Protein AF-A0A383DW78-F1 (afdb_monomer_lite)

Structure (mmCIF, N/CA/C/O backbone):
data_AF-A0A383DW78-F1
#
_entry.id   AF-A0A383DW78-F1
#
loop_
_atom_site.group_PDB
_atom_site.id
_atom_site.type_symbol
_atom_site.label_atom_id
_atom_site.label_alt_id
_atom_site.label_comp_id
_atom_site.label_asym_id
_atom_site.label_entity_id
_atom_site.label_seq_id
_atom_site.pdbx_PDB_ins_code
_atom_site.Cartn_x
_atom_site.Cartn_y
_atom_site.Cartn_z
_atom_site.occupancy
_atom_site.B_iso_or_equiv
_atom_site.auth_seq_id
_atom_site.auth_comp_id
_atom_site.auth_asym_id
_atom_site.auth_atom_id
_atom_site.pdbx_PDB_model_num
ATOM 1 N N . THR A 1 1 ? -3.355 -13.515 -4.923 1.00 96.25 1 THR A N 1
ATOM 2 C CA . THR A 1 1 ? -3.797 -12.338 -4.160 1.00 96.25 1 THR A CA 1
ATOM 3 C C . THR A 1 1 ? -4.852 -12.804 -3.201 1.00 96.25 1 THR A C 1
ATOM 5 O O . THR A 1 1 ? -5.766 -13.484 -3.650 1.00 96.25 1 THR A O 1
ATOM 8 N N . SER A 1 2 ? -4.690 -12.489 -1.921 1.00 98.38 2 SER A N 1
ATOM 9 C CA . SER A 1 2 ? -5.640 -12.847 -0.867 1.00 98.38 2 SER A CA 1
ATOM 10 C C . SER A 1 2 ? -6.223 -11.567 -0.289 1.00 98.38 2 SER A C 1
ATOM 12 O O . SER A 1 2 ? -5.474 -10.632 -0.009 1.00 98.38 2 SER A O 1
ATOM 14 N N . ILE A 1 3 ? -7.545 -11.521 -0.163 1.00 98.62 3 ILE A N 1
ATOM 15 C CA . ILE A 1 3 ? -8.287 -10.352 0.304 1.00 98.62 3 ILE A CA 1
ATOM 16 C C . ILE A 1 3 ? -9.196 -10.821 1.433 1.00 98.62 3 ILE A C 1
ATOM 18 O O . ILE A 1 3 ? -9.928 -11.797 1.258 1.00 98.62 3 ILE A O 1
ATOM 22 N N . GLY A 1 4 ? -9.092 -10.148 2.571 1.00 98.56 4 GLY A N 1
ATOM 23 C CA . GLY A 1 4 ? -9.888 -10.375 3.762 1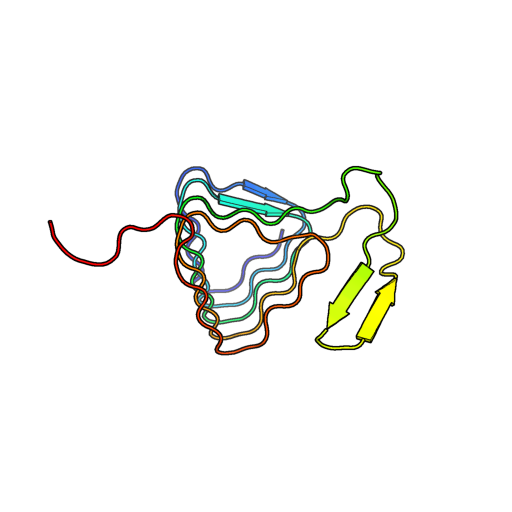.00 98.56 4 GLY A CA 1
ATOM 24 C C . GLY A 1 4 ? -11.354 -9.986 3.601 1.00 98.56 4 GLY A C 1
ATOM 25 O O . GLY A 1 4 ? -11.810 -9.513 2.554 1.00 98.56 4 GLY A O 1
ATOM 26 N N . SER A 1 5 ? -12.102 -10.202 4.671 1.00 98.69 5 SER A N 1
ATOM 27 C CA . SER A 1 5 ? -13.517 -9.863 4.760 1.00 98.69 5 SER A CA 1
ATOM 28 C C . SER A 1 5 ? -13.712 -8.350 4.779 1.00 98.69 5 SER A C 1
ATOM 30 O O . SER A 1 5 ? -12.898 -7.616 5.328 1.00 98.69 5 SER A O 1
ATOM 32 N N . ASN A 1 6 ? -14.825 -7.871 4.222 1.00 98.62 6 ASN A N 1
ATOM 33 C CA . ASN A 1 6 ? -15.222 -6.455 4.254 1.00 98.62 6 ASN A CA 1
ATOM 34 C C . ASN A 1 6 ? -14.222 -5.472 3.616 1.00 98.62 6 ASN A C 1
ATOM 36 O O . ASN A 1 6 ? -14.292 -4.272 3.871 1.00 98.62 6 ASN A O 1
ATOM 40 N N . CYS A 1 7 ? -13.316 -5.952 2.763 1.00 98.69 7 CYS A N 1
ATOM 41 C CA . CYS A 1 7 ? -12.421 -5.076 2.019 1.00 98.69 7 CYS A CA 1
ATOM 42 C C . CYS A 1 7 ? -13.127 -4.402 0.839 1.00 98.69 7 CYS A C 1
ATOM 44 O O . CYS A 1 7 ? -13.983 -4.996 0.178 1.00 98.69 7 CYS A O 1
ATOM 46 N N . SER A 1 8 ? -12.703 -3.183 0.512 1.00 98.69 8 SER A N 1
ATOM 47 C CA . SER A 1 8 ? -13.191 -2.438 -0.651 1.00 98.69 8 SER A CA 1
ATOM 48 C C . SER A 1 8 ? -12.059 -2.181 -1.636 1.00 98.69 8 SER A C 1
ATOM 50 O O . SER A 1 8 ? -11.055 -1.556 -1.297 1.00 98.69 8 SER A O 1
ATOM 52 N N . ILE A 1 9 ? -12.211 -2.657 -2.871 1.00 98.62 9 ILE A N 1
ATOM 53 C CA . ILE A 1 9 ? -11.231 -2.452 -3.940 1.00 98.62 9 ILE A CA 1
ATOM 54 C C . ILE A 1 9 ? -11.822 -1.491 -4.969 1.00 98.62 9 ILE A C 1
ATOM 56 O O . ILE A 1 9 ? -12.814 -1.794 -5.631 1.00 98.62 9 ILE A O 1
ATOM 60 N N . GLY A 1 10 ? -11.215 -0.313 -5.091 1.00 98.50 10 GLY A N 1
ATOM 61 C CA . GLY A 1 10 ? -11.679 0.741 -5.980 1.00 98.50 10 GLY A CA 1
ATOM 62 C C . GLY A 1 10 ? -11.515 0.420 -7.469 1.00 98.50 10 GLY A C 1
ATOM 63 O O . GLY A 1 10 ? -10.744 -0.444 -7.884 1.00 98.50 10 GLY A O 1
ATOM 64 N N . TYR A 1 11 ? -12.216 1.190 -8.302 1.00 98.50 11 TYR A N 1
ATOM 65 C CA . TYR A 1 11 ? -12.120 1.092 -9.760 1.00 98.50 11 TYR A CA 1
ATOM 66 C C . TYR A 1 11 ? -10.680 1.285 -10.265 1.00 98.50 11 TYR A C 1
ATOM 68 O O . TYR A 1 11 ? -9.990 2.225 -9.863 1.00 98.50 11 TYR A O 1
ATOM 76 N N . GLY A 1 12 ? -10.242 0.425 -11.187 1.00 98.19 12 GLY A N 1
ATOM 77 C CA . GLY A 1 12 ? -8.921 0.517 -11.811 1.00 98.19 12 GLY A CA 1
ATOM 78 C C . GLY A 1 12 ? -7.754 0.232 -10.863 1.00 98.19 12 GLY A C 1
ATOM 79 O O . GLY A 1 12 ? -6.646 0.684 -11.131 1.00 98.19 12 GLY A O 1
ATOM 80 N N . VAL A 1 13 ? -7.998 -0.464 -9.749 1.00 98.75 13 VAL A N 1
ATOM 81 C CA . VAL A 1 13 ? -6.933 -0.981 -8.885 1.00 98.75 13 VAL A CA 1
ATOM 82 C C . VAL A 1 13 ? -6.353 -2.260 -9.483 1.00 98.75 13 VAL A C 1
ATOM 84 O O . VAL A 1 13 ? -7.095 -3.171 -9.850 1.00 98.75 13 VAL A O 1
ATOM 87 N N . GLU A 1 14 ? -5.027 -2.356 -9.522 1.00 98.62 14 GLU A N 1
ATOM 88 C CA . GLU A 1 14 ? -4.314 -3.594 -9.838 1.00 98.62 14 GLU A CA 1
ATOM 89 C C . GLU A 1 14 ? -3.687 -4.182 -8.566 1.00 98.62 14 GLU A C 1
ATOM 91 O O . GLU A 1 14 ? -2.934 -3.514 -7.852 1.00 98.62 14 GLU A O 1
ATOM 96 N N . LEU A 1 15 ? -3.987 -5.457 -8.300 1.00 98.62 15 LEU A N 1
ATOM 97 C CA . LEU A 1 15 ? -3.453 -6.219 -7.172 1.00 98.62 15 LEU A CA 1
ATOM 98 C C . LEU A 1 15 ? -2.633 -7.407 -7.671 1.00 98.62 15 LEU A C 1
ATOM 100 O O . LEU A 1 15 ? -3.147 -8.263 -8.394 1.00 98.62 15 LEU A O 1
ATOM 104 N N . LYS A 1 16 ? -1.383 -7.532 -7.224 1.00 98.31 16 LYS A N 1
ATOM 105 C CA . LYS A 1 16 ? -0.488 -8.606 -7.673 1.00 98.31 16 LYS A CA 1
ATOM 106 C C . LYS A 1 16 ? 0.312 -9.183 -6.514 1.00 98.31 16 LYS A C 1
ATOM 108 O O . LYS A 1 16 ? 1.164 -8.512 -5.952 1.00 98.31 16 LYS A O 1
ATOM 113 N N . ASN A 1 17 ? 0.107 -10.462 -6.200 1.00 98.19 17 ASN A N 1
ATOM 114 C CA . ASN A 1 17 ? 0.856 -11.166 -5.146 1.00 98.19 17 ASN A CA 1
ATOM 115 C C . ASN A 1 17 ? 0.834 -10.442 -3.781 1.00 98.19 17 ASN A C 1
ATOM 117 O O . ASN A 1 17 ? 1.864 -10.289 -3.136 1.00 98.19 17 ASN A O 1
ATOM 121 N N . CYS A 1 18 ? -0.328 -9.945 -3.363 1.00 98.00 18 CYS A N 1
ATOM 122 C CA . CYS A 1 18 ? -0.482 -9.277 -2.074 1.00 98.00 18 CYS A CA 1
ATOM 123 C C . CYS A 1 18 ? -1.462 -10.011 -1.155 1.00 98.00 18 CYS A C 1
ATOM 125 O O . CYS A 1 18 ? -2.306 -10.791 -1.619 1.00 98.00 18 CYS A O 1
ATOM 127 N N . VAL A 1 19 ? -1.325 -9.729 0.139 1.00 98.75 19 VAL A N 1
ATOM 128 C CA . VAL A 1 19 ? -2.263 -10.097 1.202 1.00 98.75 19 VAL A CA 1
ATOM 129 C C . VAL A 1 19 ? -2.853 -8.807 1.750 1.00 98.75 19 VAL A C 1
ATOM 131 O O . VAL A 1 19 ? -2.104 -7.906 2.117 1.00 98.75 19 VAL A O 1
ATOM 134 N N . ILE A 1 20 ? -4.176 -8.709 1.763 1.00 98.75 20 ILE A N 1
ATOM 135 C CA . ILE A 1 20 ? -4.919 -7.586 2.334 1.00 98.75 20 ILE A CA 1
ATOM 136 C C . ILE A 1 20 ? -5.805 -8.171 3.426 1.00 98.75 20 ILE A C 1
ATOM 138 O O . ILE A 1 20 ? -6.632 -9.023 3.105 1.00 98.75 20 ILE A O 1
ATOM 142 N N . LEU A 1 21 ? -5.595 -7.774 4.680 1.00 98.81 21 LEU A N 1
ATOM 143 C CA . LEU A 1 21 ? -6.407 -8.225 5.812 1.00 98.81 21 LEU A CA 1
ATOM 144 C C . LEU A 1 21 ? -7.733 -7.455 5.883 1.00 98.81 21 LEU A C 1
ATOM 146 O O . LEU A 1 21 ? -8.006 -6.593 5.047 1.00 98.81 21 LEU A O 1
ATOM 150 N N . ASP A 1 22 ? -8.572 -7.832 6.840 1.00 98.88 22 ASP A N 1
ATOM 151 C CA . ASP A 1 22 ? -9.982 -7.464 6.904 1.00 98.88 22 ASP A CA 1
ATOM 152 C C . ASP A 1 22 ? -10.228 -5.949 7.012 1.00 98.88 22 ASP A C 1
ATOM 154 O O . ASP A 1 22 ? -9.433 -5.185 7.562 1.00 98.88 22 ASP A O 1
ATOM 158 N N . SER A 1 23 ? -11.387 -5.524 6.505 1.00 98.81 23 SER A N 1
ATOM 159 C CA . SER A 1 23 ? -11.917 -4.157 6.622 1.00 98.81 23 SER A CA 1
ATOM 160 C C . SER A 1 23 ? -11.014 -3.064 6.032 1.00 98.81 23 SER A C 1
ATOM 162 O O . SER A 1 23 ? -11.136 -1.892 6.383 1.00 98.81 23 SER A O 1
ATOM 164 N N . SER A 1 24 ? -10.126 -3.433 5.106 1.00 98.81 24 SER A N 1
ATOM 165 C CA . SER A 1 24 ? -9.205 -2.510 4.441 1.00 98.81 24 SER A CA 1
ATOM 166 C C . SER A 1 24 ? -9.731 -2.037 3.088 1.00 98.81 24 SER A C 1
ATOM 168 O O . SER A 1 24 ? -10.342 -2.786 2.321 1.00 98.81 24 SER A O 1
ATOM 170 N N . GLN A 1 25 ? -9.459 -0.781 2.746 1.00 98.75 25 GLN A N 1
ATOM 171 C CA . GLN A 1 25 ? -9.884 -0.169 1.494 1.00 98.75 25 GLN A CA 1
ATOM 172 C C . GLN A 1 25 ? -8.700 0.296 0.651 1.00 98.75 25 GLN A C 1
ATOM 174 O O . GLN A 1 25 ? -7.785 0.962 1.129 1.00 98.75 25 GLN A O 1
ATOM 179 N N . ILE A 1 26 ? -8.737 -0.049 -0.636 1.00 98.75 26 ILE A N 1
ATOM 180 C CA . ILE A 1 26 ? -7.764 0.390 -1.631 1.00 98.75 26 ILE A CA 1
ATOM 181 C C . ILE A 1 26 ? -8.458 1.330 -2.608 1.00 98.75 26 ILE A C 1
ATOM 183 O O . ILE A 1 26 ? -9.290 0.921 -3.420 1.00 98.75 26 ILE A O 1
ATOM 187 N N . GLY A 1 27 ? -8.105 2.607 -2.535 1.00 98.44 27 GLY A N 1
ATOM 188 C CA . GLY A 1 27 ? -8.661 3.665 -3.359 1.00 98.44 27 GLY A CA 1
ATOM 189 C C . GLY A 1 27 ? -8.398 3.436 -4.843 1.00 98.44 27 GLY A C 1
ATOM 190 O O . GLY A 1 27 ? -7.391 2.853 -5.238 1.00 98.44 27 GLY A O 1
ATOM 191 N N . ARG A 1 28 ? -9.316 3.927 -5.680 1.00 98.44 28 ARG A N 1
ATOM 192 C CA . ARG A 1 28 ? -9.277 3.801 -7.147 1.00 98.44 28 ARG A CA 1
ATOM 193 C C . ARG A 1 28 ? -7.919 4.166 -7.759 1.00 98.44 28 ARG A C 1
ATOM 195 O O . ARG A 1 28 ? -7.219 5.033 -7.239 1.00 98.44 28 ARG A O 1
ATOM 202 N N . LEU A 1 29 ? -7.622 3.587 -8.923 1.00 98.19 29 LEU A N 1
ATOM 203 C CA . LEU A 1 29 ? -6.414 3.862 -9.718 1.00 98.19 29 LEU A CA 1
ATOM 204 C C . LEU A 1 29 ? -5.099 3.583 -8.968 1.00 98.19 29 LEU A C 1
ATOM 206 O O . LEU A 1 29 ? -4.102 4.264 -9.198 1.00 98.19 29 LEU A O 1
ATOM 210 N N . SER A 1 30 ? -5.105 2.609 -8.058 1.00 98.56 30 SER A N 1
ATOM 211 C CA . SER A 1 30 ? -3.938 2.249 -7.249 1.00 98.56 30 SER A CA 1
ATOM 212 C C . SER A 1 30 ? -3.273 0.961 -7.734 1.00 98.56 30 SER A C 1
ATOM 214 O O . SER A 1 30 ? -3.907 0.112 -8.358 1.00 98.56 30 SER A O 1
ATOM 216 N N . PHE A 1 31 ? -1.997 0.782 -7.399 1.00 98.56 31 PHE A N 1
ATOM 217 C CA . PHE A 1 31 ? -1.270 -0.471 -7.613 1.00 98.56 31 PHE A CA 1
ATOM 218 C C . PHE A 1 31 ? -0.739 -1.007 -6.284 1.00 98.56 31 PHE A C 1
ATOM 220 O O . PHE A 1 31 ? 0.032 -0.324 -5.607 1.00 98.56 31 PHE A O 1
ATOM 227 N N . VAL A 1 32 ? -1.101 -2.244 -5.935 1.00 98.62 32 VAL A N 1
ATOM 228 C CA . VAL A 1 32 ? -0.578 -2.942 -4.751 1.00 98.62 32 VAL A CA 1
ATOM 229 C C . VAL A 1 32 ? 0.032 -4.277 -5.172 1.00 98.62 32 VAL A C 1
ATOM 231 O O . VAL A 1 32 ? -0.654 -5.205 -5.603 1.00 98.62 32 VAL A O 1
ATOM 234 N N . GLY A 1 33 ? 1.353 -4.375 -5.060 1.00 98.38 33 GLY A N 1
ATOM 235 C CA . GLY A 1 33 ? 2.149 -5.473 -5.591 1.00 98.38 33 GLY A CA 1
ATOM 236 C C . GLY A 1 33 ? 3.123 -6.028 -4.560 1.00 98.38 33 GLY A C 1
ATOM 237 O O . GLY A 1 33 ? 3.837 -5.256 -3.930 1.00 98.38 33 GLY A O 1
ATOM 238 N N . ASP A 1 34 ? 3.184 -7.353 -4.409 1.00 98.50 34 ASP A N 1
ATOM 239 C CA . ASP A 1 34 ? 4.142 -8.059 -3.542 1.00 98.50 34 ASP A CA 1
ATOM 240 C C . ASP A 1 34 ? 4.159 -7.503 -2.099 1.00 98.50 34 ASP A C 1
ATOM 242 O O . ASP A 1 34 ? 5.218 -7.365 -1.494 1.00 98.50 34 ASP A O 1
ATOM 246 N N . SER A 1 35 ? 2.986 -7.116 -1.584 1.00 98.69 35 SER A N 1
ATOM 247 C CA . SER A 1 35 ? 2.809 -6.333 -0.351 1.00 98.69 35 SER A CA 1
ATOM 248 C C . SER A 1 35 ? 1.881 -7.023 0.651 1.00 98.69 35 SER A C 1
ATOM 250 O O . SER A 1 35 ? 1.050 -7.851 0.271 1.00 98.69 35 SER A O 1
ATOM 252 N N . VAL A 1 36 ? 1.986 -6.627 1.918 1.00 98.62 36 VAL A N 1
ATOM 253 C CA . VAL A 1 36 ? 1.053 -6.994 2.990 1.00 98.62 36 VAL A CA 1
ATOM 254 C C . VAL A 1 36 ? 0.376 -5.726 3.495 1.00 98.62 36 VAL A C 1
ATOM 256 O O . VAL A 1 36 ? 1.060 -4.773 3.865 1.00 98.62 36 VAL A O 1
ATOM 259 N N . ILE A 1 37 ? -0.952 -5.719 3.487 1.00 98.69 37 ILE A N 1
ATOM 260 C CA . ILE A 1 37 ? -1.795 -4.644 4.005 1.00 98.69 37 ILE A CA 1
ATOM 261 C C . ILE A 1 37 ? -2.545 -5.186 5.221 1.00 98.69 37 ILE A C 1
ATOM 263 O O . ILE A 1 37 ? -3.209 -6.215 5.098 1.00 98.69 37 ILE A O 1
ATOM 267 N N . GLY A 1 38 ? -2.395 -4.515 6.361 1.00 98.75 38 GLY A N 1
ATOM 268 C CA . GLY A 1 38 ? -3.013 -4.856 7.639 1.00 98.75 38 GLY A CA 1
ATOM 269 C C . GLY A 1 38 ? -4.532 -4.701 7.661 1.00 98.75 38 GLY A C 1
ATOM 270 O O . GLY A 1 38 ? -5.166 -4.509 6.619 1.00 98.75 38 GLY A O 1
ATOM 271 N N . GLU A 1 39 ? -5.107 -4.813 8.852 1.00 98.81 39 GLU A N 1
ATOM 272 C CA . GLU A 1 39 ? -6.537 -4.618 9.110 1.00 98.81 39 GLU A CA 1
ATOM 273 C C . GLU A 1 39 ? -6.884 -3.128 9.213 1.00 98.81 39 GLU A C 1
ATOM 275 O O . GLU A 1 39 ? -6.061 -2.314 9.636 1.00 98.81 39 GLU A O 1
ATOM 280 N N . ASN A 1 40 ? -8.111 -2.759 8.835 1.00 98.81 40 ASN A N 1
ATOM 281 C CA . ASN A 1 40 ? -8.624 -1.381 8.916 1.00 98.81 40 ASN A CA 1
ATOM 282 C C . ASN A 1 40 ? -7.727 -0.329 8.229 1.00 98.81 40 ASN A C 1
ATOM 284 O O . ASN A 1 40 ? -7.637 0.820 8.671 1.00 98.81 40 ASN A O 1
ATOM 288 N N . VAL A 1 41 ? -7.034 -0.702 7.153 1.00 98.88 41 VAL A N 1
ATOM 289 C CA . VAL A 1 41 ? -6.167 0.216 6.411 1.00 98.88 41 VAL A CA 1
ATOM 290 C C . VAL A 1 41 ? -6.980 0.990 5.383 1.00 98.88 41 VAL A C 1
ATOM 292 O O . VAL A 1 41 ? -7.685 0.410 4.559 1.00 98.88 41 VAL A O 1
ATOM 295 N N . ASP A 1 42 ? -6.805 2.307 5.362 1.00 98.75 42 ASP A N 1
ATOM 296 C CA . ASP A 1 42 ? -7.345 3.186 4.329 1.00 98.75 42 ASP A CA 1
ATOM 297 C C . ASP A 1 42 ? -6.232 3.655 3.393 1.00 98.75 42 ASP A 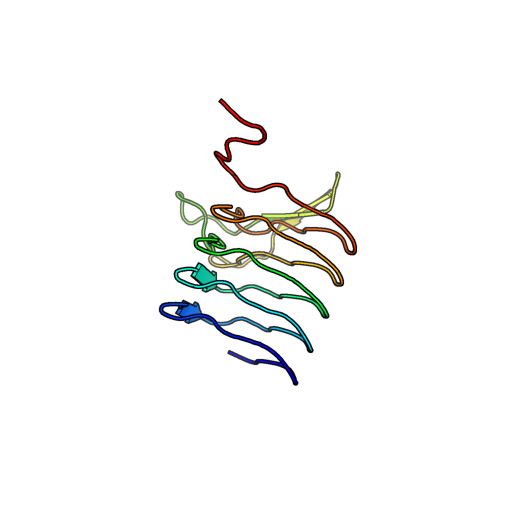C 1
ATOM 299 O O . ASP A 1 42 ? -5.391 4.472 3.767 1.00 98.75 42 ASP A O 1
ATOM 303 N N . VAL A 1 43 ? -6.217 3.147 2.162 1.00 98.50 43 VAL A N 1
ATOM 304 C CA . VAL A 1 43 ? -5.334 3.636 1.104 1.00 98.50 43 VAL A CA 1
ATOM 305 C C . VAL A 1 43 ? -6.126 4.546 0.170 1.00 98.50 43 VAL A C 1
ATOM 307 O O . VAL A 1 43 ? -7.010 4.100 -0.554 1.00 98.50 43 VAL A O 1
ATOM 310 N N . GLY A 1 44 ? -5.761 5.822 0.115 1.00 97.94 44 GLY A N 1
ATOM 311 C CA . GLY A 1 44 ? -6.359 6.813 -0.770 1.00 97.94 44 GLY A CA 1
ATOM 312 C C . GLY A 1 44 ? -6.151 6.506 -2.257 1.00 97.94 44 GLY A C 1
ATOM 313 O O . GLY A 1 44 ? -5.348 5.663 -2.651 1.00 97.94 44 GLY A O 1
ATOM 314 N N . ALA A 1 45 ? -6.876 7.221 -3.117 1.00 97.25 45 ALA A N 1
ATOM 315 C CA . ALA A 1 45 ? -6.809 7.021 -4.565 1.00 97.25 45 ALA A CA 1
ATOM 316 C C . ALA A 1 45 ? -5.417 7.321 -5.152 1.00 97.25 45 ALA A C 1
ATOM 318 O O . ALA A 1 45 ? -4.722 8.232 -4.699 1.00 97.25 45 ALA A O 1
ATOM 319 N N . GLY A 1 46 ? -5.047 6.605 -6.214 1.00 97.44 46 GLY A N 1
ATOM 320 C CA . GLY A 1 46 ? -3.802 6.844 -6.944 1.00 97.44 46 GLY A CA 1
ATOM 321 C C . GLY A 1 46 ? -2.539 6.477 -6.164 1.00 97.44 46 GLY A C 1
ATOM 322 O O . GLY A 1 46 ? -1.481 7.039 -6.438 1.00 97.44 46 GLY A O 1
ATOM 323 N N . CYS A 1 47 ? -2.637 5.593 -5.170 1.00 98.06 47 CYS A N 1
ATOM 324 C CA . CYS A 1 47 ? -1.479 5.151 -4.401 1.00 98.06 47 CYS A CA 1
ATOM 325 C C . CYS A 1 47 ? -0.784 3.962 -5.069 1.00 98.06 47 CYS A C 1
ATOM 327 O O . CYS A 1 47 ? -1.415 3.124 -5.712 1.00 98.06 47 CYS A O 1
ATOM 329 N N . MET A 1 48 ? 0.532 3.851 -4.901 1.00 97.81 48 MET A N 1
ATOM 330 C CA . MET A 1 48 ? 1.314 2.776 -5.513 1.00 97.81 48 MET A CA 1
ATOM 331 C C . MET A 1 48 ? 2.315 2.186 -4.525 1.00 97.81 48 MET A C 1
ATOM 333 O O . MET A 1 48 ? 3.095 2.919 -3.920 1.00 97.81 48 MET A O 1
ATOM 337 N N . THR A 1 49 ? 2.375 0.860 -4.420 1.00 98.00 49 THR A N 1
ATOM 338 C CA . THR A 1 49 ? 3.524 0.167 -3.825 1.00 98.00 49 THR A CA 1
ATOM 339 C C . THR A 1 49 ? 4.515 -0.190 -4.927 1.00 98.00 49 THR A C 1
ATOM 341 O O . THR A 1 49 ? 4.215 -1.001 -5.805 1.00 98.00 49 THR A O 1
ATOM 344 N N . VAL A 1 50 ? 5.718 0.369 -4.889 1.00 97.44 50 VAL A N 1
ATOM 345 C CA . VAL A 1 50 ? 6.800 -0.062 -5.774 1.00 97.44 50 VAL A CA 1
ATOM 346 C C . VAL A 1 50 ? 7.335 -1.387 -5.244 1.00 97.44 50 VAL A C 1
ATOM 348 O O . VAL A 1 50 ? 7.714 -1.491 -4.084 1.00 97.44 50 VAL A O 1
ATOM 351 N N . ASN A 1 51 ? 7.379 -2.410 -6.095 1.00 97.12 51 ASN A N 1
ATOM 352 C CA . ASN A 1 51 ? 7.751 -3.769 -5.699 1.00 97.12 51 ASN A CA 1
ATOM 353 C C . ASN A 1 51 ? 9.141 -4.200 -6.167 1.00 97.12 51 ASN A C 1
ATOM 355 O O . ASN A 1 51 ? 9.451 -5.382 -6.101 1.00 97.12 51 ASN A O 1
ATOM 359 N N . ARG A 1 52 ? 9.968 -3.298 -6.699 1.00 96.94 52 ARG A N 1
ATOM 360 C CA . ARG A 1 52 ? 11.342 -3.601 -7.124 1.00 96.94 52 ARG A CA 1
ATOM 361 C C . ARG A 1 52 ? 12.224 -2.366 -7.051 1.00 96.94 52 ARG A C 1
ATOM 363 O O . ARG A 1 52 ? 11.754 -1.256 -7.285 1.00 96.94 52 ARG A O 1
ATOM 370 N N . ASN A 1 53 ? 13.513 -2.576 -6.822 1.00 95.31 53 ASN A N 1
ATOM 371 C CA . ASN A 1 53 ? 14.510 -1.525 -6.996 1.00 95.31 53 ASN A CA 1
ATOM 372 C C . ASN A 1 53 ? 14.752 -1.247 -8.488 1.00 95.31 53 ASN A C 1
ATOM 374 O O . ASN A 1 53 ? 14.626 -2.147 -9.322 1.00 95.31 53 ASN A O 1
ATOM 378 N N . VAL A 1 54 ? 15.152 -0.016 -8.819 1.00 95.56 54 VAL A N 1
ATOM 379 C CA . VAL A 1 54 ? 15.511 0.386 -10.196 1.00 95.56 54 VAL A CA 1
ATOM 380 C C . VAL A 1 54 ? 16.684 -0.441 -10.734 1.00 95.56 54 VAL A C 1
ATOM 382 O O . VAL A 1 54 ? 16.700 -0.805 -11.906 1.00 95.56 54 VAL A O 1
ATOM 385 N N . ASP A 1 55 ? 17.637 -0.788 -9.869 1.00 96.12 55 ASP A N 1
ATOM 386 C CA . ASP A 1 55 ? 18.830 -1.568 -10.211 1.00 96.12 55 ASP A CA 1
ATOM 387 C C . ASP A 1 55 ? 18.615 -3.093 -10.169 1.00 96.12 55 ASP A C 1
ATOM 389 O O . ASP A 1 55 ? 19.566 -3.854 -10.339 1.00 96.12 55 ASP A O 1
ATOM 393 N N . TRP A 1 56 ? 17.379 -3.551 -9.927 1.00 95.69 56 TRP A N 1
ATOM 394 C CA . TRP A 1 56 ? 17.007 -4.967 -9.815 1.00 95.69 56 TRP A CA 1
ATOM 395 C C . TRP A 1 56 ? 17.766 -5.770 -8.744 1.00 95.69 56 TRP A C 1
ATOM 397 O O . TRP A 1 56 ? 17.704 -7.009 -8.741 1.00 95.69 56 TRP A O 1
ATOM 407 N N . LYS A 1 57 ? 18.448 -5.103 -7.803 1.00 96.12 57 LYS A N 1
ATOM 408 C CA . LYS A 1 57 ? 19.032 -5.770 -6.636 1.00 96.12 57 LYS A CA 1
ATOM 409 C C . LYS A 1 57 ? 17.948 -6.211 -5.660 1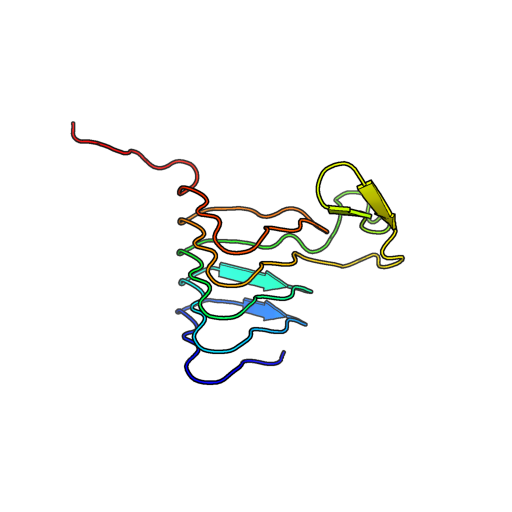.00 96.12 57 LYS A C 1
ATOM 411 O O . LYS A 1 57 ? 16.825 -5.703 -5.668 1.00 96.12 57 LYS A O 1
ATOM 416 N N . LYS A 1 58 ? 18.321 -7.156 -4.794 1.00 97.38 58 LYS A N 1
ATOM 417 C CA . LYS A 1 58 ? 17.474 -7.655 -3.708 1.00 97.38 58 LYS A CA 1
ATOM 418 C C . LYS A 1 58 ? 16.934 -6.493 -2.867 1.00 97.38 58 LYS A C 1
ATOM 420 O O . LYS A 1 58 ? 17.679 -5.578 -2.516 1.00 97.38 58 LYS A O 1
ATOM 425 N N . VAL A 1 59 ? 15.640 -6.531 -2.569 1.00 96.81 59 VAL A N 1
ATOM 426 C CA . VAL A 1 59 ? 14.962 -5.519 -1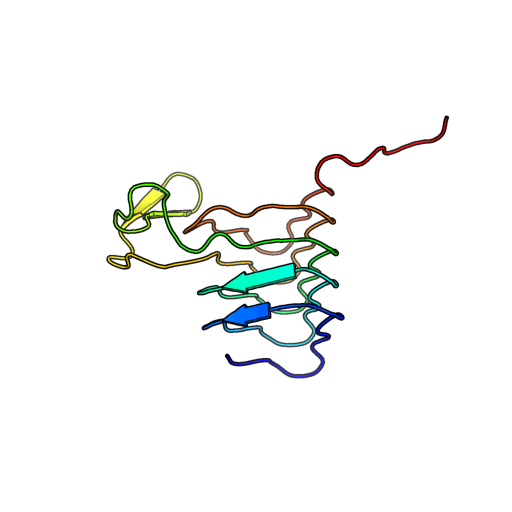.760 1.00 96.81 59 VAL A CA 1
ATOM 427 C C . VAL A 1 59 ? 15.406 -5.658 -0.306 1.00 96.81 59 VAL A C 1
ATOM 429 O O . VAL A 1 59 ? 15.486 -6.764 0.232 1.00 96.81 59 VAL A O 1
ATOM 432 N N . GLN A 1 60 ? 15.698 -4.525 0.322 1.00 95.19 60 GLN A N 1
ATOM 433 C CA . GLN A 1 60 ? 16.024 -4.430 1.741 1.00 95.19 60 GLN A CA 1
ATOM 434 C C . GLN A 1 60 ? 14.764 -4.000 2.488 1.00 95.19 60 GLN A C 1
ATOM 436 O O . GLN A 1 60 ? 14.136 -3.017 2.096 1.00 95.19 60 GLN A O 1
ATOM 441 N N . VAL A 1 61 ? 14.404 -4.703 3.555 1.00 94.44 61 VAL A N 1
ATOM 442 C CA . VAL A 1 61 ? 13.304 -4.297 4.432 1.00 94.44 61 VAL A CA 1
ATOM 443 C C . VAL A 1 61 ? 13.843 -3.310 5.454 1.00 94.44 61 VAL A C 1
ATOM 445 O O . VAL A 1 61 ? 14.860 -3.575 6.095 1.00 94.44 61 VAL A O 1
ATOM 448 N N . LYS A 1 62 ? 13.173 -2.164 5.596 1.00 80.19 62 LYS A N 1
ATOM 449 C CA . LYS A 1 62 ? 13.543 -1.116 6.553 1.00 80.19 62 LYS A CA 1
ATOM 450 C C . LYS A 1 62 ? 12.508 -1.049 7.666 1.00 80.19 62 LYS A C 1
ATOM 452 O O . LYS A 1 62 ? 11.366 -0.679 7.412 1.00 80.19 62 LYS A O 1
ATOM 457 N N . ASN A 1 63 ? 12.923 -1.341 8.896 1.00 75.25 63 ASN A N 1
ATOM 458 C CA . ASN A 1 63 ? 12.109 -1.148 10.093 1.00 75.25 63 ASN A CA 1
ATOM 459 C C . ASN A 1 63 ? 12.832 -0.187 11.050 1.00 75.25 63 ASN A C 1
ATOM 461 O O . ASN A 1 63 ? 13.696 -0.582 11.833 1.00 75.25 63 ASN A O 1
ATOM 465 N N . GLY A 1 64 ? 12.531 1.108 10.953 1.00 70.00 64 GLY A N 1
ATOM 466 C CA . GLY A 1 64 ? 13.209 2.127 11.755 1.00 70.00 64 GLY A CA 1
ATOM 467 C C . GLY A 1 64 ? 14.716 2.187 11.472 1.00 70.00 64 GLY A C 1
ATOM 468 O O . GLY A 1 64 ? 15.125 2.581 10.382 1.00 70.00 64 GLY A O 1
ATOM 469 N N . LYS A 1 65 ? 15.546 1.833 12.464 1.00 71.25 65 LYS A N 1
ATOM 470 C CA . LYS A 1 65 ? 17.019 1.901 12.366 1.00 71.25 65 LYS A CA 1
ATOM 471 C C . LYS A 1 65 ? 17.666 0.634 11.805 1.00 71.25 65 LYS A C 1
ATOM 473 O O . LYS A 1 65 ? 18.843 0.675 11.457 1.00 71.25 65 LYS A O 1
ATOM 478 N N . THR A 1 66 ? 16.942 -0.479 11.732 1.00 75.75 66 THR A N 1
ATOM 479 C CA . THR A 1 66 ? 17.480 -1.750 11.241 1.00 75.75 66 THR A CA 1
ATOM 480 C C . THR A 1 66 ? 17.020 -2.012 9.812 1.00 75.75 66 THR A C 1
ATOM 482 O O . THR A 1 66 ? 15.862 -1.792 9.448 1.00 75.75 66 THR A O 1
ATOM 485 N N . ALA A 1 67 ? 17.958 -2.473 8.987 1.00 83.44 67 ALA A N 1
ATOM 486 C CA . ALA A 1 67 ? 17.701 -2.907 7.624 1.00 83.44 67 ALA A CA 1
ATOM 487 C C . ALA A 1 67 ? 18.209 -4.338 7.451 1.00 83.44 67 ALA A C 1
ATOM 489 O O . ALA A 1 67 ? 19.303 -4.663 7.914 1.00 83.44 67 ALA A O 1
ATOM 490 N N . PHE A 1 68 ? 17.423 -5.180 6.789 1.00 89.38 68 PHE A N 1
ATOM 491 C CA . PHE A 1 68 ? 17.808 -6.555 6.483 1.00 89.38 68 PHE A CA 1
ATOM 492 C C . PHE A 1 68 ? 17.394 -6.943 5.064 1.00 89.38 68 PHE A C 1
ATOM 494 O O . PHE A 1 68 ? 16.400 -6.446 4.527 1.00 89.38 68 PHE A O 1
ATOM 501 N N . SER A 1 69 ? 18.169 -7.840 4.453 1.00 91.75 69 SER A N 1
ATOM 502 C CA . SER A 1 69 ? 17.901 -8.327 3.097 1.00 91.75 69 SER A CA 1
ATOM 503 C C . SER A 1 69 ? 16.680 -9.231 3.119 1.00 91.75 69 SER A C 1
ATOM 505 O O . SER A 1 69 ? 16.613 -10.151 3.927 1.00 91.75 69 SER A O 1
ATOM 507 N N . SER A 1 70 ? 15.740 -9.004 2.202 1.00 93.88 70 SER A N 1
ATOM 508 C CA . SER A 1 70 ? 14.632 -9.940 1.973 1.00 93.88 70 SER A CA 1
ATOM 509 C C . SER A 1 70 ? 15.038 -11.163 1.151 1.00 93.88 70 SER A C 1
ATOM 511 O O . SER A 1 70 ? 14.254 -12.089 1.002 1.00 93.88 70 SER A O 1
ATOM 513 N N . ASP A 1 71 ? 16.217 -11.121 0.524 1.00 95.31 71 ASP A N 1
ATOM 514 C CA . ASP A 1 71 ? 16.657 -12.045 -0.525 1.00 95.31 71 ASP A CA 1
ATOM 515 C C . ASP A 1 71 ? 15.780 -12.112 -1.786 1.00 95.31 71 ASP A C 1
ATOM 517 O O . ASP A 1 71 ? 16.118 -12.819 -2.740 1.00 95.31 71 ASP A O 1
ATOM 521 N N . LEU A 1 72 ? 14.743 -11.280 -1.873 1.00 97.00 72 LEU A N 1
ATOM 522 C CA . LEU A 1 72 ? 13.832 -11.192 -3.006 1.00 97.00 72 LEU A CA 1
ATOM 523 C C . LEU A 1 72 ? 14.202 -10.025 -3.923 1.00 97.00 72 LEU A C 1
ATOM 525 O O . LEU A 1 72 ? 14.466 -8.914 -3.473 1.00 97.00 72 LEU A O 1
ATOM 529 N N . LYS A 1 73 ? 14.152 -10.239 -5.244 1.00 97.12 73 LYS A N 1
ATOM 530 C CA . LYS A 1 73 ? 14.233 -9.139 -6.230 1.00 97.12 73 LYS A CA 1
ATOM 531 C C . LYS A 1 73 ? 12.952 -8.307 -6.297 1.00 97.12 73 LYS A C 1
ATOM 533 O O . LYS A 1 73 ? 12.998 -7.169 -6.759 1.00 97.12 73 LYS A O 1
ATOM 538 N N . LYS A 1 74 ? 11.819 -8.894 -5.893 1.00 97.75 74 LYS A N 1
ATOM 539 C CA . LYS A 1 74 ? 10.530 -8.213 -5.827 1.00 97.75 74 LYS A CA 1
ATOM 540 C C . LYS A 1 74 ? 9.925 -8.334 -4.437 1.00 97.75 74 LYS A C 1
ATOM 542 O O . LYS A 1 74 ? 9.710 -9.447 -3.972 1.00 97.75 74 LYS A O 1
ATOM 547 N N . LEU A 1 75 ? 9.663 -7.195 -3.817 1.00 98.00 75 LEU A N 1
ATOM 548 C CA . LEU A 1 75 ? 8.979 -7.057 -2.538 1.00 98.00 75 LEU A CA 1
ATOM 549 C C . LEU A 1 75 ? 8.435 -5.630 -2.463 1.00 98.00 75 LEU A C 1
ATOM 551 O O . LEU A 1 75 ? 9.179 -4.679 -2.704 1.00 98.00 75 LEU A O 1
ATOM 555 N N . GLY A 1 76 ? 7.143 -5.498 -2.195 1.00 97.69 76 GLY A N 1
ATOM 556 C CA . GLY A 1 76 ? 6.449 -4.229 -2.038 1.00 97.69 76 GLY A CA 1
ATOM 557 C C . GLY A 1 76 ? 6.579 -3.695 -0.620 1.00 97.69 76 GLY A C 1
ATOM 558 O O . GLY A 1 76 ? 7.686 -3.592 -0.101 1.00 97.69 76 GLY A O 1
ATOM 559 N N . ALA A 1 77 ? 5.463 -3.342 0.003 1.00 97.44 77 ALA A N 1
ATOM 560 C CA . ALA A 1 77 ? 5.426 -2.727 1.323 1.00 97.44 77 ALA A CA 1
ATOM 561 C C . ALA A 1 77 ? 4.702 -3.598 2.358 1.00 97.44 77 ALA A C 1
ATOM 563 O O . ALA A 1 77 ? 3.881 -4.449 2.017 1.00 97.44 77 ALA A O 1
ATOM 564 N N . PHE A 1 78 ? 4.994 -3.338 3.628 1.00 97.75 78 PHE A N 1
ATOM 565 C CA . PHE A 1 78 ? 4.255 -3.855 4.774 1.00 97.75 78 PHE A CA 1
ATOM 566 C C . PHE A 1 78 ? 3.544 -2.679 5.434 1.00 97.75 78 PHE A C 1
ATOM 568 O O . PHE A 1 78 ? 4.197 -1.777 5.960 1.00 97.75 78 PHE A O 1
ATOM 575 N N . ILE A 1 79 ? 2.220 -2.662 5.366 1.00 98.31 79 ILE A N 1
ATOM 576 C CA . ILE A 1 79 ? 1.385 -1.609 5.936 1.00 98.31 79 ILE A CA 1
ATOM 577 C C . ILE A 1 79 ? 0.692 -2.194 7.159 1.00 98.31 79 ILE A C 1
ATOM 579 O O . ILE A 1 79 ? -0.055 -3.156 7.018 1.00 98.31 79 ILE A O 1
ATOM 583 N N . GLY A 1 80 ? 1.002 -1.667 8.342 1.00 98.31 80 GLY A N 1
ATOM 584 C CA . GLY A 1 80 ? 0.415 -2.118 9.600 1.00 98.31 80 GLY A CA 1
ATOM 585 C C . GLY A 1 80 ? -1.057 -1.741 9.742 1.00 98.31 80 GLY A C 1
ATOM 586 O O . GLY A 1 80 ? -1.580 -0.949 8.959 1.00 98.31 80 GLY A O 1
ATOM 587 N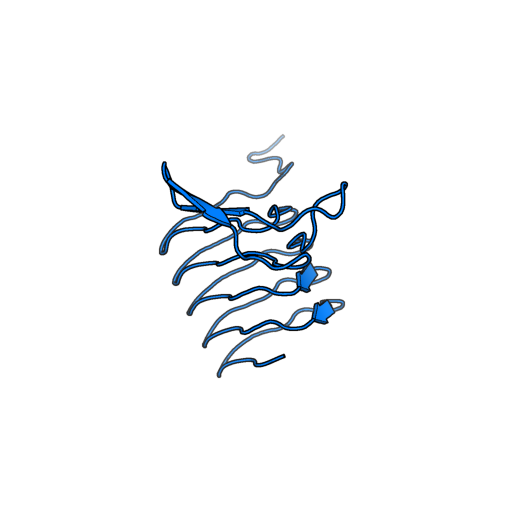 N . ASP A 1 81 ? -1.691 -2.303 10.763 1.00 98.81 81 ASP A N 1
ATOM 588 C CA . ASP A 1 81 ? -3.115 -2.113 11.042 1.00 98.81 81 ASP A CA 1
ATOM 589 C C . ASP A 1 81 ? -3.450 -0.650 11.365 1.00 98.81 81 ASP A C 1
ATOM 591 O O . ASP A 1 81 ? -2.596 0.113 11.831 1.00 98.81 81 ASP A O 1
ATOM 595 N N . ASP A 1 82 ? -4.690 -0.245 11.100 1.00 98.75 82 ASP A N 1
ATOM 596 C CA . ASP A 1 82 ? -5.216 1.102 11.370 1.00 98.75 82 ASP A CA 1
ATOM 597 C C . ASP A 1 82 ? -4.398 2.237 10.711 1.00 98.75 82 ASP A C 1
ATOM 599 O O . ASP A 1 82 ? -4.349 3.374 11.193 1.00 98.75 82 ASP A O 1
ATOM 603 N N . VAL A 1 83 ? -3.697 1.944 9.611 1.00 98.75 83 VAL A N 1
ATOM 604 C CA . VAL A 1 83 ? -2.953 2.950 8.844 1.00 98.75 83 VAL A CA 1
ATOM 605 C C . VAL A 1 83 ? -3.880 3.679 7.876 1.00 98.75 83 VAL A C 1
ATOM 607 O O . VAL A 1 83 ? -4.660 3.073 7.149 1.00 98.75 83 VAL A O 1
ATOM 610 N N . THR A 1 84 ? -3.715 4.996 7.776 1.00 98.62 84 THR A N 1
ATOM 611 C CA . THR A 1 84 ? -4.340 5.816 6.730 1.00 98.62 84 THR A CA 1
ATOM 612 C C . THR A 1 84 ? -3.265 6.399 5.826 1.00 98.62 84 THR A C 1
ATOM 614 O O . THR A 1 84 ? -2.358 7.092 6.286 1.00 98.62 84 THR A O 1
ATOM 617 N N . ILE A 1 85 ? -3.368 6.160 4.526 1.00 98.25 85 ILE A N 1
ATOM 618 C CA . ILE A 1 85 ? -2.480 6.689 3.497 1.00 98.25 85 ILE A CA 1
ATOM 619 C C . ILE A 1 85 ? -3.301 7.616 2.612 1.00 98.25 85 ILE A C 1
ATOM 621 O O . ILE A 1 85 ? -4.188 7.175 1.895 1.00 98.25 85 ILE A O 1
ATOM 625 N N . GLY A 1 86 ? -3.007 8.911 2.631 1.00 97.25 86 GLY A N 1
ATOM 626 C CA . GLY A 1 86 ? -3.663 9.874 1.755 1.00 97.25 86 GLY A CA 1
ATOM 627 C C . GLY A 1 86 ? -3.386 9.597 0.273 1.00 97.25 86 GLY A C 1
ATOM 628 O O . GLY A 1 86 ? -2.465 8.865 -0.084 1.00 97.25 86 GLY A O 1
ATOM 629 N N . ALA A 1 87 ? -4.170 10.218 -0.604 1.00 96.31 87 ALA A N 1
ATOM 630 C CA . ALA A 1 8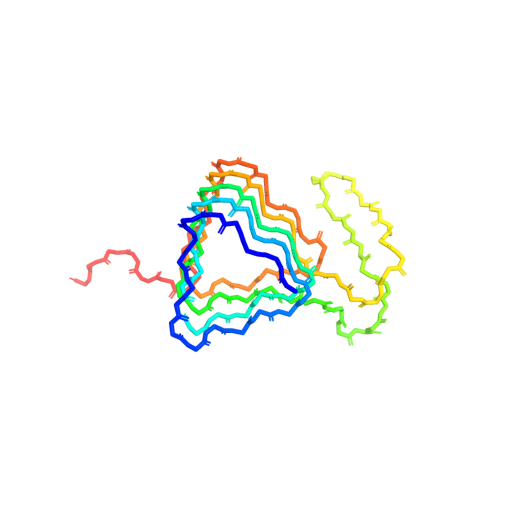7 ? -4.071 10.019 -2.049 1.00 96.31 87 ALA A CA 1
ATOM 631 C C . ALA A 1 87 ? -2.675 10.329 -2.632 1.00 96.31 87 ALA A C 1
ATOM 633 O O . ALA A 1 87 ? -1.929 11.164 -2.112 1.00 96.31 87 ALA A O 1
ATOM 634 N N . GLY A 1 88 ? -2.355 9.673 -3.751 1.00 96.31 88 GLY A N 1
ATOM 635 C CA . GLY A 1 88 ? -1.176 9.967 -4.573 1.00 96.31 88 GLY A CA 1
ATOM 636 C C . GLY A 1 88 ? 0.170 9.535 -3.983 1.00 96.31 88 GLY A C 1
ATOM 637 O O . GLY A 1 88 ? 1.216 9.938 -4.490 1.00 96.31 88 GLY A O 1
ATOM 638 N N . ASN A 1 89 ? 0.185 8.746 -2.907 1.00 97.50 89 ASN A N 1
ATOM 639 C CA . ASN A 1 89 ? 1.431 8.301 -2.290 1.00 97.50 89 ASN A CA 1
ATOM 640 C C . ASN A 1 89 ? 2.107 7.177 -3.092 1.00 97.50 89 ASN A C 1
ATOM 642 O O . ASN A 1 89 ? 1.469 6.219 -3.524 1.00 97.50 89 ASN A O 1
ATOM 646 N N . THR A 1 90 ? 3.433 7.259 -3.230 1.00 97.31 90 THR A N 1
ATOM 647 C CA . THR A 1 90 ? 4.272 6.177 -3.768 1.00 97.31 90 THR A CA 1
ATOM 648 C C . THR A 1 90 ? 5.139 5.598 -2.656 1.00 97.31 90 THR A C 1
ATOM 650 O O . THR A 1 90 ? 6.012 6.276 -2.116 1.00 97.31 90 THR A O 1
ATOM 653 N N . ILE A 1 91 ? 4.917 4.329 -2.326 1.00 96.50 91 ILE A N 1
ATOM 654 C CA . ILE A 1 91 ? 5.579 3.616 -1.233 1.00 96.50 91 ILE A CA 1
ATOM 655 C C . ILE A 1 91 ? 6.724 2.782 -1.808 1.00 96.50 91 ILE A C 1
ATOM 657 O O . ILE A 1 91 ? 6.523 1.983 -2.721 1.00 96.50 91 ILE A O 1
ATOM 661 N N . GLN A 1 92 ? 7.937 2.980 -1.292 1.00 95.94 92 GLN A N 1
ATOM 662 C CA . GLN A 1 92 ? 9.147 2.340 -1.818 1.00 95.94 92 GLN A CA 1
ATOM 663 C C . GLN A 1 92 ? 9.241 0.846 -1.443 1.00 95.94 92 GLN A C 1
ATOM 665 O O . GLN A 1 92 ? 8.677 0.443 -0.419 1.00 95.94 92 GLN A O 1
ATOM 670 N N . PRO A 1 93 ? 9.996 0.029 -2.205 1.00 96.50 93 PRO A N 1
ATOM 671 C CA . PRO A 1 93 ? 10.171 -1.394 -1.915 1.00 96.50 93 PRO A CA 1
ATOM 672 C C . PRO A 1 93 ? 10.739 -1.630 -0.513 1.00 96.50 93 PRO A C 1
ATOM 674 O O . PRO A 1 93 ? 11.645 -0.921 -0.074 1.00 96.50 93 PRO A O 1
ATOM 677 N N . GLY A 1 94 ? 10.222 -2.640 0.183 1.00 95.69 94 GLY A N 1
ATOM 678 C CA . GLY A 1 94 ? 10.636 -3.029 1.532 1.00 95.69 94 GLY A CA 1
ATOM 679 C C . GLY A 1 94 ? 10.268 -2.026 2.631 1.00 95.69 94 GLY A C 1
ATOM 680 O O . GLY A 1 94 ? 10.758 -2.152 3.755 1.00 95.69 94 GLY A O 1
ATOM 681 N N . THR A 1 95 ? 9.437 -1.023 2.332 1.00 95.62 95 THR A N 1
ATOM 682 C CA . THR A 1 95 ? 8.981 -0.048 3.333 1.00 95.62 95 THR A CA 1
ATOM 683 C C . THR A 1 95 ? 8.026 -0.705 4.319 1.00 95.62 95 THR A C 1
ATOM 685 O O . THR A 1 95 ? 7.095 -1.400 3.914 1.00 95.62 95 THR A O 1
ATOM 688 N N . VAL A 1 96 ? 8.236 -0.436 5.608 1.00 96.12 96 VAL A N 1
ATOM 689 C CA . VAL A 1 96 ? 7.316 -0.802 6.687 1.00 96.12 96 VAL A CA 1
ATOM 690 C C . VAL A 1 96 ? 6.657 0.469 7.219 1.00 96.12 96 VAL A C 1
ATOM 692 O O . VAL A 1 96 ? 7.345 1.363 7.716 1.00 96.12 96 VAL A O 1
ATOM 695 N N . VAL A 1 97 ? 5.332 0.556 7.121 1.00 96.00 97 VAL A N 1
ATOM 696 C CA . VAL A 1 97 ? 4.530 1.587 7.789 1.00 96.00 97 VAL A CA 1
ATOM 697 C C . VAL A 1 97 ? 3.963 0.971 9.058 1.00 96.00 97 VAL A C 1
ATOM 699 O O . VAL A 1 97 ? 3.240 -0.019 8.998 1.00 96.00 97 VAL A O 1
ATOM 702 N N . LEU A 1 98 ? 4.338 1.525 10.210 1.00 96.00 98 LEU A N 1
ATOM 703 C CA . LEU A 1 98 ? 3.900 1.004 11.505 1.00 96.00 98 LEU A CA 1
ATOM 704 C C . LEU A 1 98 ? 2.390 1.218 11.713 1.00 96.00 98 LEU A C 1
ATOM 706 O O . LEU A 1 98 ? 1.855 2.180 11.157 1.00 96.00 98 LEU A O 1
ATOM 710 N N . PRO A 1 99 ? 1.732 0.384 12.539 1.00 98.06 99 PRO A N 1
ATOM 711 C CA . PRO A 1 99 ? 0.309 0.525 12.833 1.00 98.06 99 PRO A CA 1
ATOM 712 C C . PRO A 1 99 ? -0.089 1.914 13.357 1.00 98.06 99 PRO A C 1
ATOM 714 O O . PRO A 1 99 ? 0.712 2.602 14.006 1.00 98.06 99 PRO A O 1
ATOM 717 N N . GLY A 1 100 ? -1.327 2.324 13.074 1.00 98.00 100 GLY A N 1
ATOM 718 C CA . GLY A 1 100 ? -1.934 3.569 13.557 1.00 98.00 100 GLY A CA 1
ATOM 719 C C . GLY A 1 100 ? -1.328 4.855 12.982 1.00 98.00 100 GLY A C 1
ATOM 720 O O . GLY A 1 100 ? -1.511 5.939 13.541 1.00 98.00 100 GLY A O 1
ATOM 721 N N . LYS A 1 101 ? -0.527 4.768 11.912 1.00 97.69 101 LYS A N 1
ATOM 722 C CA . LYS A 1 101 ? 0.079 5.945 11.272 1.00 97.69 101 LYS A CA 1
ATOM 723 C C . LYS A 1 101 ? -0.854 6.558 10.238 1.00 97.69 101 LYS A C 1
ATOM 725 O O . LYS A 1 101 ? -1.456 5.863 9.431 1.00 97.69 101 LYS A O 1
ATOM 730 N N . THR A 1 102 ? -0.863 7.886 10.188 1.00 97.50 102 THR A N 1
ATOM 731 C CA . THR A 1 102 ? -1.497 8.651 9.113 1.00 97.50 102 THR A CA 1
ATOM 732 C C . THR A 1 102 ? -0.421 9.301 8.253 1.00 97.50 102 THR A C 1
ATOM 734 O O . THR A 1 102 ? 0.378 10.103 8.740 1.00 97.50 102 THR A O 1
ATOM 737 N N . LEU A 1 103 ? -0.395 8.958 6.969 1.00 95.25 103 LEU A N 1
ATOM 738 C CA . LEU A 1 103 ? 0.424 9.608 5.954 1.00 95.25 103 LEU A CA 1
ATOM 739 C C . LEU A 1 103 ? -0.464 10.575 5.174 1.00 95.25 103 LEU A C 1
ATOM 741 O O . LEU A 1 103 ? -1.437 10.157 4.550 1.00 95.25 103 LEU A O 1
ATOM 745 N N . SER A 1 104 ? -0.144 11.866 5.194 1.00 94.12 104 SER A N 1
ATOM 746 C CA . SER A 1 104 ? -0.886 12.864 4.416 1.00 94.12 104 SER A CA 1
ATOM 747 C C . SER A 1 104 ? -0.811 12.581 2.911 1.00 94.12 104 SER A C 1
ATOM 749 O O . SER A 1 104 ? 0.115 11.932 2.421 1.00 94.12 104 SER A O 1
ATOM 751 N N . ALA A 1 105 ? -1.788 13.089 2.159 1.00 93.31 105 ALA A N 1
ATOM 752 C CA . ALA A 1 105 ? -1.780 12.991 0.702 1.00 93.31 105 ALA A CA 1
ATOM 753 C C . ALA A 1 105 ? -0.545 13.687 0.102 1.00 93.31 105 ALA A C 1
ATOM 755 O O . ALA A 1 105 ? -0.149 14.769 0.546 1.00 93.31 105 ALA A O 1
ATOM 756 N N . CYS A 1 106 ? 0.052 13.065 -0.914 1.00 87.31 106 CYS A N 1
ATOM 757 C CA . CYS A 1 106 ? 1.208 13.616 -1.612 1.00 87.31 106 CYS A CA 1
ATOM 758 C C . CYS A 1 106 ? 0.748 14.685 -2.616 1.00 87.31 106 CYS A C 1
ATOM 760 O O . CYS A 1 106 ? -0.237 14.477 -3.321 1.00 87.31 106 CYS A O 1
ATOM 762 N N . TYR A 1 107 ? 1.443 15.828 -2.676 1.00 72.44 107 TYR A N 1
ATOM 763 C CA . TYR A 1 107 ? 1.075 16.980 -3.519 1.00 72.44 107 TYR A CA 1
ATOM 764 C C . TYR A 1 107 ? -0.389 17.427 -3.354 1.00 72.44 107 TYR A C 1
ATOM 766 O O . TYR A 1 107 ? -1.107 17.654 -4.325 1.00 72.44 107 TYR A O 1
ATOM 774 N N . SER A 1 108 ? -0.832 17.556 -2.104 1.00 73.06 108 SER A N 1
ATOM 775 C CA . SER A 1 108 ? -2.168 18.051 -1.773 1.00 73.06 108 SER A CA 1
ATOM 776 C C . SER A 1 108 ? -2.127 19.524 -1.371 1.00 73.06 108 SER A C 1
ATOM 778 O O . SER A 1 108 ? -1.272 19.936 -0.585 1.00 73.06 108 SER A O 1
ATOM 780 N N . ILE A 1 109 ? -3.064 20.320 -1.887 1.00 76.75 109 ILE A N 1
ATOM 781 C CA . ILE A 1 109 ? -3.291 21.692 -1.425 1.00 76.75 109 ILE A CA 1
ATOM 782 C C . ILE A 1 109 ? -4.269 21.612 -0.255 1.00 76.75 109 ILE A C 1
ATOM 784 O O . ILE A 1 109 ? -5.467 21.399 -0.442 1.00 76.75 109 ILE A O 1
ATOM 788 N N . ALA A 1 110 ? -3.755 21.764 0.963 1.00 68.31 110 ALA A N 1
ATOM 789 C CA . ALA A 1 110 ? -4.578 21.864 2.157 1.00 68.31 110 ALA A CA 1
ATOM 790 C C . ALA A 1 110 ? -4.790 23.345 2.507 1.00 68.31 110 ALA A C 1
ATOM 792 O O . ALA A 1 110 ? -3.845 24.036 2.879 1.00 68.31 110 ALA A O 1
ATOM 793 N N . ASN A 1 111 ? -6.055 23.769 2.433 1.00 62.50 111 ASN A N 1
ATOM 794 C CA . ASN A 1 111 ? -6.618 25.091 2.739 1.00 62.50 111 ASN A CA 1
ATOM 795 C C . ASN A 1 111 ? -6.686 26.112 1.587 1.00 62.50 111 ASN A C 1
ATOM 797 O O . ASN A 1 111 ? -5.681 26.607 1.092 1.00 62.50 111 ASN A O 1
ATOM 801 N N . LYS A 1 112 ? -7.957 26.380 1.239 1.00 54.25 112 LYS A N 1
ATOM 802 C CA . LYS A 1 112 ? -8.604 27.583 0.690 1.00 54.25 112 LYS A CA 1
ATOM 803 C C . LYS A 1 112 ? -7.678 28.647 0.091 1.00 54.25 112 LYS A C 1
ATOM 805 O O . LYS A 1 112 ? -6.996 29.355 0.825 1.00 54.25 112 LYS A O 1
ATOM 810 N N . ILE A 1 113 ? -7.781 28.811 -1.229 1.00 53.81 113 ILE A N 1
ATOM 811 C CA . ILE A 1 113 ? -7.676 30.146 -1.837 1.00 53.81 113 ILE A CA 1
ATOM 812 C C . ILE A 1 113 ? -8.748 31.037 -1.196 1.00 53.81 113 ILE A C 1
ATOM 814 O O . ILE A 1 113 ? -9.862 30.507 -0.958 1.00 53.81 113 ILE A O 1
#

Secondary structure (DSSP, 8-state):
-EE-TT-EE-TT-EEES-EE-TT-EE-TT-EEES-EE-TT-EE-TT-EE--S-TT-PPPEEEETTEEEE---S----EE-TT-EE-TT-EEPTTBEEPTT-EEPPTT---S--

Foldseek 3Di:
DAAEACEAEEACEAEECEHAYENEYAAHNEYHYQEYHEANEAHYYQEYWFFADPVLDFFWADDPPDIDGPVDRTHTEYEYACEYEYPNHYGYGNYYHYHNYYHHHDPDDDDDD

Sequence (113 aa):
TSIGSNCSIGYGVELKNCVILDSSQIGRLSFVGDSVIGENVDVGAGCMTVNRNVDWKKVQVKNGKTAFSSDLKKLGAFIGDDVTIGAGNTIQPGTVVLPGKTLSACYSIANKI

pLDDT: mean 94.27, std 9.22, range [53.81, 98.88]

InterPro domains:
  IPR011004 Trimeric LpxA-like superfamily [SSF51161] (2-102)
  IPR050065 Bifunctional protein GlmU-like [PTHR43584] (1-97)
  IPR056729 Mannose-1-phosphate guanyltransferase, C-terminal domain [PF25087] (2-107)

Radius of gyration: 13.84 Å; chains: 1; bounding box: 34×43×25 Å

Organism: NCBI:txid408172